Protein AF-D1JFL0-F1 (afdb_monomer_lite)

Radius of gyration: 12.79 Å; chains: 1; bounding box: 33×28×30 Å

Sequence (98 aa):
MEREELLAEKVRAVLTRNRARDVYDLWFLLKKGTKFDFDLVNEKLKYYTRVFEKEVFMERIKRTGEYWESELKPLVIGRLPRFELVYNDVKAVLKDLI

Secondary structure (DSSP, 8-state):
-HHHHHHHHHHHHHHHH--HHHHHHHHHHHHTTPPP-HHHHHHHHHTTT----HHHHHHHHHHHGGGHHHHHTTT--S-PPPHHHHHHHHHHHHHTT-

pLDDT: mean 93.6, std 6.86, range [52.0, 97.94]

Foldseek 3Di:
DVLLLVLLVLLVCLLPPLALVSLVSNLVSVVVVRAHDLVSNQVSCVVVVDHDDPVSSLVSLVVNLVCNCVRPVVPDDDDDDRSVVSSVSVVVSVVVVD

Structure (mmCIF, N/CA/C/O backbone):
data_AF-D1JFL0-F1
#
_entry.id   AF-D1JFL0-F1
#
loop_
_atom_site.group_PDB
_atom_site.id
_atom_site.type_symbol
_atom_site.label_atom_id
_atom_site.label_alt_id
_atom_site.label_comp_id
_atom_site.label_asym_id
_atom_site.label_entity_id
_atom_site.label_seq_id
_atom_site.pdbx_PDB_ins_code
_atom_site.Cartn_x
_atom_site.Cartn_y
_atom_site.Cartn_z
_atom_site.occupancy
_atom_site.B_iso_or_equiv
_atom_site.auth_seq_id
_atom_site.auth_comp_id
_atom_site.auth_asym_id
_atom_site.auth_atom_id
_atom_site.pdbx_PDB_model_num
ATOM 1 N N . MET A 1 1 ? -6.386 -11.294 12.229 1.00 64.56 1 MET A N 1
ATOM 2 C CA . MET A 1 1 ? -5.708 -10.218 12.981 1.00 64.56 1 MET A CA 1
ATOM 3 C C . MET A 1 1 ? -4.232 -10.085 12.615 1.00 64.56 1 MET A C 1
ATOM 5 O O . MET A 1 1 ? -3.851 -9.004 12.199 1.00 64.56 1 MET A O 1
ATOM 9 N N . GLU A 1 2 ? -3.385 -11.120 12.720 1.00 90.88 2 GLU A N 1
ATOM 10 C CA . GLU A 1 2 ? -1.936 -10.949 12.450 1.00 90.88 2 GLU A CA 1
ATOM 11 C C . GLU A 1 2 ? -1.602 -10.444 11.033 1.00 90.88 2 GLU A C 1
ATOM 13 O O . GLU A 1 2 ? -0.674 -9.658 10.847 1.00 90.88 2 GLU A O 1
ATOM 18 N N . ARG A 1 3 ? -2.351 -10.883 10.014 1.00 94.44 3 ARG A N 1
ATOM 19 C CA . ARG A 1 3 ? -2.104 -10.468 8.624 1.00 94.44 3 ARG A CA 1
ATOM 20 C C . ARG A 1 3 ? -2.576 -9.042 8.366 1.00 94.44 3 ARG A C 1
ATOM 22 O O . ARG A 1 3 ? -1.913 -8.326 7.625 1.00 94.44 3 ARG A O 1
ATOM 29 N N . GLU A 1 4 ? -3.692 -8.643 8.965 1.00 96.31 4 GLU A N 1
ATOM 30 C CA . GLU A 1 4 ? -4.245 -7.289 8.897 1.00 96.31 4 GLU A CA 1
ATOM 31 C C . GLU A 1 4 ? -3.320 -6.285 9.597 1.00 96.31 4 GLU A C 1
ATOM 33 O O . GLU A 1 4 ? -3.035 -5.232 9.038 1.00 96.31 4 GLU A O 1
ATOM 38 N N . GLU A 1 5 ? -2.748 -6.656 10.745 1.00 97.44 5 GLU A N 1
ATOM 39 C CA . GLU A 1 5 ? -1.682 -5.905 11.425 1.00 97.44 5 GLU A CA 1
ATOM 40 C C . GLU A 1 5 ? -0.444 -5.731 10.538 1.00 97.44 5 GLU A C 1
ATOM 42 O O . GLU A 1 5 ? 0.060 -4.620 10.355 1.00 97.44 5 GLU A O 1
ATOM 47 N N . LEU A 1 6 ? 0.027 -6.822 9.922 1.00 97.50 6 LEU A N 1
ATOM 48 C CA . LEU A 1 6 ? 1.147 -6.768 8.985 1.00 97.50 6 LEU A CA 1
ATOM 49 C C . LEU A 1 6 ? 0.832 -5.867 7.782 1.00 97.50 6 LEU A C 1
ATOM 51 O O . LEU A 1 6 ? 1.689 -5.100 7.342 1.00 97.50 6 LEU A O 1
ATOM 55 N N . LEU A 1 7 ? -0.389 -5.941 7.253 1.00 97.50 7 LEU A N 1
ATOM 56 C CA . LEU A 1 7 ? -0.847 -5.092 6.160 1.00 97.50 7 LEU A CA 1
ATOM 57 C C . LEU A 1 7 ? -0.874 -3.619 6.578 1.00 97.50 7 LEU A C 1
ATOM 59 O O . LEU A 1 7 ? -0.350 -2.779 5.845 1.00 97.50 7 LEU A O 1
ATOM 63 N N . ALA A 1 8 ?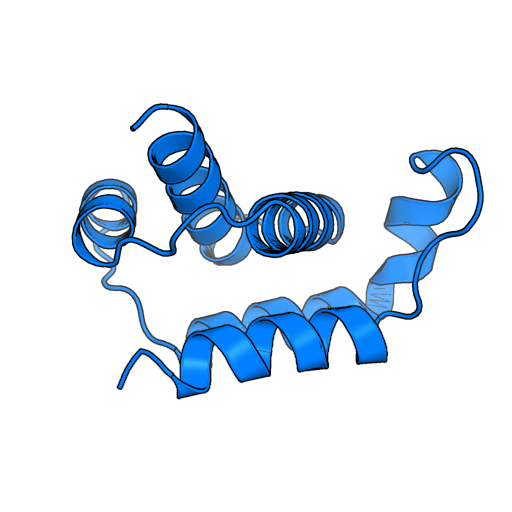 -1.414 -3.306 7.757 1.00 97.19 8 ALA A N 1
ATOM 64 C CA . ALA A 1 8 ? -1.445 -1.952 8.298 1.00 97.19 8 ALA A CA 1
ATOM 65 C C . ALA A 1 8 ? -0.029 -1.373 8.451 1.00 97.19 8 ALA A C 1
ATOM 67 O O . ALA A 1 8 ? 0.229 -0.225 8.079 1.00 97.19 8 ALA A O 1
ATOM 68 N N . GLU A 1 9 ? 0.932 -2.191 8.885 1.00 97.00 9 GLU A N 1
ATOM 69 C CA . GLU A 1 9 ? 2.339 -1.791 8.925 1.00 97.00 9 GLU A CA 1
ATOM 70 C C . GLU A 1 9 ? 2.936 -1.528 7.541 1.00 97.00 9 GLU A C 1
ATOM 72 O O . GLU A 1 9 ? 3.737 -0.601 7.384 1.00 97.00 9 GLU A O 1
ATOM 77 N N . LYS A 1 10 ? 2.539 -2.289 6.514 1.00 97.44 10 LYS A N 1
ATOM 78 C CA . LYS A 1 10 ? 2.954 -2.010 5.131 1.00 97.44 10 LYS A CA 1
ATOM 79 C C . LYS A 1 10 ? 2.366 -0.705 4.613 1.00 97.44 10 LYS A C 1
ATOM 81 O O . LYS A 1 10 ? 3.095 0.067 3.995 1.00 97.44 10 LYS A O 1
ATOM 86 N N . VAL A 1 11 ? 1.109 -0.397 4.928 1.00 96.94 11 VAL A N 1
ATOM 87 C CA . VAL A 1 11 ? 0.495 0.899 4.592 1.00 96.94 11 VAL A CA 1
ATOM 88 C C . VAL A 1 11 ? 1.284 2.050 5.224 1.00 96.94 11 VAL A C 1
ATOM 90 O O . VAL A 1 11 ? 1.703 2.979 4.527 1.00 96.94 11 VAL A O 1
ATOM 93 N N . ARG A 1 12 ? 1.580 1.955 6.525 1.00 96.56 12 ARG A N 1
ATOM 94 C CA . ARG A 1 12 ? 2.420 2.930 7.234 1.00 96.56 12 ARG A CA 1
ATOM 95 C C . ARG A 1 12 ? 3.816 3.044 6.607 1.00 96.56 12 ARG A C 1
ATOM 97 O O . ARG A 1 12 ? 4.321 4.155 6.423 1.00 96.56 12 ARG A O 1
ATOM 104 N N . ALA A 1 13 ? 4.452 1.924 6.262 1.00 96.69 13 ALA A N 1
ATOM 105 C CA . ALA A 1 13 ? 5.774 1.909 5.638 1.00 96.69 13 ALA A CA 1
ATOM 106 C C . ALA A 1 13 ? 5.775 2.603 4.267 1.00 96.69 13 ALA A C 1
ATOM 108 O O . ALA A 1 13 ? 6.646 3.435 4.015 1.00 96.69 13 ALA A O 1
ATOM 109 N N . VAL A 1 14 ? 4.768 2.364 3.422 1.00 96.94 14 VAL A N 1
ATOM 110 C CA . VAL A 1 14 ? 4.608 3.065 2.135 1.00 96.94 14 VAL A CA 1
ATOM 111 C C . VAL A 1 14 ? 4.500 4.581 2.345 1.00 96.94 14 VAL A C 1
ATOM 113 O O . VAL A 1 14 ? 5.179 5.348 1.661 1.00 96.94 14 VAL A O 1
ATOM 116 N N . LEU A 1 15 ? 3.723 5.022 3.339 1.00 95.50 15 LEU A N 1
ATOM 117 C CA . LEU A 1 15 ? 3.532 6.446 3.654 1.00 95.50 15 LEU A CA 1
ATOM 118 C C . LEU A 1 15 ? 4.777 7.140 4.234 1.00 95.50 15 LEU A C 1
ATOM 120 O O . LEU A 1 15 ? 4.870 8.371 4.185 1.00 95.50 15 LEU A O 1
ATOM 124 N N . THR A 1 16 ? 5.727 6.381 4.788 1.00 92.62 16 THR A N 1
ATOM 125 C CA . THR A 1 16 ? 6.867 6.933 5.543 1.00 92.62 16 THR A CA 1
ATOM 126 C C . THR A 1 16 ? 8.236 6.673 4.910 1.00 92.62 16 THR A C 1
ATOM 128 O O . THR A 1 16 ? 9.137 7.485 5.097 1.00 92.62 16 THR A O 1
ATOM 131 N N . ARG A 1 17 ? 8.415 5.586 4.146 1.00 90.56 17 ARG A N 1
ATOM 132 C CA . ARG A 1 17 ? 9.726 5.121 3.642 1.00 90.56 17 ARG A CA 1
ATOM 133 C C . ARG A 1 17 ? 9.852 5.105 2.121 1.00 90.56 17 ARG A C 1
ATOM 135 O O . ARG A 1 17 ? 10.976 5.073 1.631 1.00 90.56 17 ARG A O 1
ATOM 142 N N . ASN A 1 18 ? 8.734 5.148 1.389 1.00 85.50 18 ASN A N 1
ATOM 143 C CA . ASN A 1 18 ? 8.701 5.259 -0.073 1.00 85.50 18 ASN A CA 1
ATOM 144 C C . ASN A 1 18 ? 9.554 4.190 -0.803 1.00 85.50 18 ASN A C 1
ATOM 146 O O . ASN A 1 18 ? 10.342 4.529 -1.679 1.00 85.50 18 ASN A O 1
ATOM 150 N N . ARG A 1 19 ? 9.431 2.902 -0.449 1.00 93.94 19 ARG A N 1
ATOM 151 C CA . ARG A 1 19 ? 10.146 1.784 -1.105 1.00 93.94 19 ARG A CA 1
ATOM 152 C C . ARG A 1 19 ? 9.198 0.914 -1.931 1.00 93.94 19 ARG A C 1
ATOM 154 O O . ARG A 1 19 ? 8.090 0.623 -1.482 1.00 93.94 19 ARG A O 1
ATOM 161 N N . ALA A 1 20 ? 9.650 0.426 -3.087 1.00 95.81 20 ALA A N 1
ATOM 162 C CA . ALA A 1 20 ? 8.850 -0.433 -3.964 1.00 95.81 20 ALA A CA 1
ATOM 163 C C . ALA A 1 20 ? 8.518 -1.784 -3.306 1.00 95.81 20 ALA A C 1
ATOM 165 O O . ALA A 1 20 ? 7.427 -2.319 -3.493 1.00 95.81 20 ALA A O 1
ATOM 166 N N . ARG A 1 21 ? 9.421 -2.309 -2.463 1.00 95.38 21 ARG A N 1
ATOM 167 C CA . ARG A 1 21 ? 9.193 -3.549 -1.694 1.00 95.38 21 ARG A CA 1
ATOM 168 C C . ARG A 1 21 ? 7.987 -3.465 -0.766 1.00 95.38 21 ARG A C 1
ATOM 170 O O . ARG A 1 21 ? 7.229 -4.422 -0.690 1.00 95.38 21 ARG A O 1
ATOM 177 N N . ASP A 1 22 ? 7.783 -2.332 -0.098 1.00 96.50 22 ASP A N 1
ATOM 178 C CA . ASP A 1 22 ? 6.649 -2.182 0.818 1.00 96.50 22 ASP A CA 1
ATOM 179 C C . ASP A 1 22 ? 5.313 -2.211 0.057 1.00 96.50 22 ASP A C 1
ATOM 181 O O . ASP A 1 22 ? 4.354 -2.828 0.517 1.00 96.50 22 ASP A O 1
ATOM 185 N N . VAL A 1 23 ? 5.275 -1.620 -1.144 1.00 97.75 23 VAL A N 1
ATOM 186 C CA . VAL A 1 23 ? 4.119 -1.680 -2.053 1.00 97.75 23 VAL A CA 1
ATOM 187 C C . VAL A 1 23 ? 3.895 -3.099 -2.583 1.00 97.75 23 VAL A C 1
ATOM 189 O O . VAL A 1 23 ? 2.754 -3.557 -2.639 1.00 97.75 23 VAL A O 1
ATOM 192 N N . TYR A 1 24 ? 4.963 -3.813 -2.946 1.00 97.31 24 TYR A N 1
ATOM 193 C CA . TYR A 1 24 ? 4.874 -5.205 -3.386 1.00 97.31 24 TYR A CA 1
ATOM 194 C C . TYR A 1 24 ? 4.308 -6.117 -2.292 1.00 97.31 24 TYR A C 1
ATOM 196 O O . TYR A 1 24 ? 3.357 -6.857 -2.544 1.00 97.31 24 TYR A O 1
ATOM 204 N N . ASP A 1 25 ? 4.845 -6.028 -1.073 1.00 96.69 25 ASP A N 1
ATOM 205 C CA . ASP A 1 25 ? 4.392 -6.830 0.067 1.00 96.69 25 ASP A CA 1
ATOM 206 C C . ASP A 1 25 ? 2.930 -6.522 0.420 1.00 96.69 25 ASP A C 1
ATOM 208 O O . ASP A 1 25 ? 2.138 -7.436 0.651 1.00 96.69 25 ASP A O 1
ATOM 212 N N . LEU A 1 26 ? 2.551 -5.239 0.412 1.00 97.50 26 LEU A N 1
ATOM 213 C CA . LEU A 1 26 ? 1.168 -4.799 0.591 1.00 97.50 26 LEU A CA 1
ATOM 214 C C . LEU A 1 26 ? 0.234 -5.441 -0.442 1.00 97.50 26 LEU A C 1
ATOM 216 O O . LEU A 1 26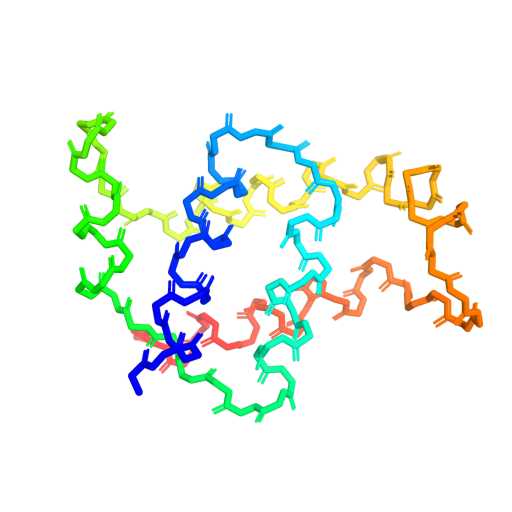 ? -0.766 -6.057 -0.074 1.00 97.50 26 LEU A O 1
ATOM 220 N N . TRP A 1 27 ? 0.547 -5.296 -1.732 1.00 97.38 27 TRP A N 1
ATOM 221 C CA . TRP A 1 27 ? -0.262 -5.866 -2.809 1.00 97.38 27 TRP A CA 1
ATOM 222 C C . TRP A 1 27 ? -0.357 -7.383 -2.684 1.00 97.38 27 TRP A C 1
ATOM 224 O O . TRP A 1 27 ? -1.439 -7.946 -2.831 1.00 97.38 27 TRP A O 1
ATOM 234 N N . PHE A 1 28 ? 0.742 -8.054 -2.341 1.00 96.00 28 PHE A N 1
ATOM 235 C CA . PHE A 1 28 ? 0.740 -9.496 -2.142 1.00 96.00 28 PHE A CA 1
ATOM 236 C C . PHE A 1 28 ? -0.210 -9.920 -1.012 1.00 96.00 28 PHE A C 1
ATOM 238 O O . PHE A 1 28 ? -0.981 -10.866 -1.188 1.00 96.00 28 PHE A O 1
ATOM 245 N N . LEU A 1 29 ? -0.216 -9.206 0.119 1.00 97.00 29 LEU A N 1
ATOM 246 C CA . LEU A 1 29 ? -1.151 -9.458 1.221 1.00 97.00 29 LEU A CA 1
ATOM 247 C C . LEU A 1 29 ? -2.607 -9.244 0.789 1.00 97.00 29 LEU A C 1
ATOM 249 O O . LEU A 1 29 ? -3.453 -10.096 1.065 1.00 97.00 29 LEU A O 1
ATOM 253 N N . LEU A 1 30 ? -2.887 -8.167 0.052 1.00 95.94 30 LEU A N 1
ATOM 254 C CA . LEU A 1 30 ? -4.217 -7.898 -0.503 1.00 95.94 30 LEU A CA 1
ATOM 255 C C . LEU A 1 30 ? -4.678 -9.018 -1.447 1.00 95.94 30 LEU A C 1
ATOM 257 O O . LEU A 1 30 ? -5.795 -9.516 -1.322 1.00 95.94 30 LEU A O 1
ATOM 261 N N . LYS A 1 31 ? -3.805 -9.502 -2.340 1.00 95.06 31 LYS A N 1
ATOM 262 C CA . LYS A 1 31 ? -4.111 -10.631 -3.241 1.00 95.06 31 LYS A CA 1
ATOM 263 C C . LYS A 1 31 ? -4.363 -11.943 -2.506 1.00 95.06 31 LYS A C 1
ATOM 265 O O . LYS A 1 31 ? -5.037 -12.816 -3.047 1.00 95.06 31 LYS A O 1
ATOM 270 N N . LYS A 1 32 ? -3.835 -12.099 -1.291 1.00 94.94 32 LYS A N 1
ATOM 271 C CA . LYS A 1 32 ? -4.110 -13.248 -0.414 1.00 94.94 32 LYS A CA 1
ATOM 272 C C . LYS A 1 32 ? -5.411 -13.104 0.380 1.00 94.94 32 LYS A C 1
ATOM 274 O O . LYS A 1 32 ? -5.721 -13.991 1.170 1.00 94.94 32 LYS A O 1
ATOM 279 N N . GLY A 1 33 ? -6.175 -12.036 0.150 1.00 94.31 33 GLY A N 1
ATOM 280 C CA . GLY A 1 33 ? -7.458 -11.788 0.801 1.00 94.31 33 GLY A CA 1
ATOM 281 C C . GLY A 1 33 ? -7.334 -11.165 2.189 1.00 94.31 33 GLY A C 1
ATOM 282 O O . GLY A 1 33 ? -8.321 -11.136 2.922 1.00 94.31 33 GLY A O 1
ATOM 283 N N . THR A 1 34 ? -6.149 -10.677 2.571 1.00 95.81 34 THR A N 1
ATOM 284 C CA . THR A 1 34 ? -6.004 -9.896 3.802 1.00 95.81 34 THR A CA 1
ATOM 285 C C . THR A 1 34 ? -6.807 -8.611 3.662 1.00 95.81 34 THR A C 1
ATOM 287 O O . THR A 1 34 ? -6.634 -7.869 2.693 1.00 95.81 34 THR A O 1
ATOM 290 N N . LYS A 1 35 ? -7.695 -8.355 4.622 1.00 93.00 35 LYS A N 1
ATOM 291 C CA . LYS A 1 35 ? -8.565 -7.183 4.593 1.00 93.00 35 LYS A CA 1
ATOM 292 C C . LYS A 1 35 ? -7.784 -5.930 4.969 1.00 93.00 35 LYS A C 1
ATOM 294 O O . LYS A 1 35 ? -6.924 -5.961 5.847 1.00 93.00 35 LYS A O 1
ATOM 299 N N . PHE A 1 36 ? -8.099 -4.835 4.290 1.00 93.62 36 PHE A N 1
ATOM 300 C CA . PHE A 1 36 ? -7.649 -3.517 4.700 1.00 93.62 36 PHE A CA 1
ATOM 301 C C . PHE A 1 36 ? -8.490 -3.072 5.898 1.00 93.62 36 PHE A C 1
ATOM 303 O O . PHE A 1 36 ? -9.716 -3.078 5.818 1.00 93.62 36 PHE A O 1
ATOM 310 N N . ASP A 1 37 ? -7.830 -2.694 6.986 1.00 93.50 37 ASP A N 1
ATOM 311 C CA . ASP A 1 37 ? -8.468 -2.233 8.216 1.00 93.50 37 ASP A CA 1
ATOM 312 C C . ASP A 1 37 ? -8.034 -0.787 8.483 1.00 93.50 37 ASP A C 1
ATOM 314 O O . ASP A 1 37 ? -6.855 -0.505 8.718 1.00 93.50 37 ASP A O 1
ATOM 318 N N . PHE A 1 38 ? -8.984 0.140 8.370 1.00 92.25 38 PHE A N 1
ATOM 319 C CA . PHE A 1 38 ? -8.726 1.573 8.491 1.00 92.25 38 PHE A CA 1
ATOM 320 C C . PHE A 1 38 ? -8.340 1.973 9.919 1.00 92.25 38 PHE A C 1
ATOM 322 O O . PHE A 1 38 ? -7.489 2.849 10.098 1.00 92.25 38 PHE A O 1
ATOM 329 N N . ASP A 1 39 ? -8.908 1.309 10.925 1.00 94.25 39 ASP A N 1
ATOM 330 C CA . ASP A 1 39 ? -8.631 1.605 12.326 1.00 94.25 39 ASP A CA 1
ATOM 331 C C . ASP A 1 39 ? -7.206 1.176 12.668 1.00 94.25 39 ASP A C 1
ATOM 333 O O . ASP A 1 39 ? -6.424 1.990 13.162 1.00 94.25 39 ASP A O 1
ATOM 337 N N . LEU A 1 40 ? -6.805 -0.041 12.278 1.00 96.00 40 LEU A N 1
ATOM 338 C CA . LEU A 1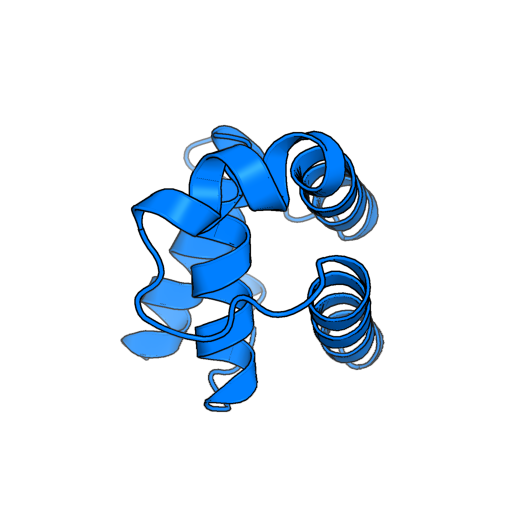 40 ? -5.428 -0.511 12.468 1.00 96.00 40 LEU A CA 1
ATOM 339 C C . LEU A 1 40 ? -4.410 0.396 11.775 1.00 96.00 40 LEU A C 1
ATOM 341 O O . LEU A 1 40 ? -3.395 0.762 12.370 1.00 96.00 40 LEU A O 1
ATOM 345 N N . VAL A 1 41 ? -4.674 0.794 10.527 1.00 96.12 41 VAL A N 1
ATOM 346 C CA . VAL A 1 41 ? -3.796 1.714 9.790 1.00 96.12 41 VAL A CA 1
ATOM 347 C C . VAL A 1 41 ? -3.646 3.044 10.527 1.00 96.12 41 VAL A C 1
ATOM 349 O O . VAL A 1 41 ? -2.526 3.543 10.662 1.00 96.12 41 VAL A O 1
ATOM 352 N N . ASN A 1 42 ? -4.740 3.621 11.026 1.00 95.94 42 ASN A N 1
ATOM 353 C CA . ASN A 1 42 ? -4.673 4.878 11.763 1.00 95.94 42 ASN A CA 1
ATOM 354 C C . ASN A 1 42 ? -3.962 4.730 13.106 1.00 95.94 42 ASN A C 1
ATOM 356 O O . ASN A 1 42 ? -3.153 5.596 13.433 1.00 95.94 42 ASN A O 1
ATOM 360 N N . GLU A 1 43 ? -4.159 3.631 13.841 1.00 96.38 43 GLU A N 1
ATOM 361 C CA . GLU A 1 43 ? -3.369 3.344 15.046 1.00 96.38 43 GLU A CA 1
ATOM 362 C C . GLU A 1 43 ? -1.862 3.348 14.740 1.00 96.38 43 GLU A C 1
ATOM 364 O O . GLU A 1 43 ? -1.079 3.961 15.468 1.00 96.38 43 GLU A O 1
ATOM 369 N N . LYS A 1 44 ? -1.437 2.763 13.610 1.00 95.94 44 LYS A N 1
ATOM 370 C CA . LYS A 1 44 ? -0.026 2.800 13.183 1.00 95.94 44 LYS A CA 1
ATOM 371 C C . LYS A 1 44 ? 0.464 4.207 12.840 1.00 95.94 44 LYS A C 1
ATOM 373 O O . LYS A 1 44 ? 1.633 4.531 13.065 1.00 95.94 44 LYS A O 1
ATOM 378 N N . LEU A 1 45 ? -0.398 5.044 12.268 1.00 96.00 45 LEU A N 1
ATOM 379 C CA . LEU A 1 45 ? -0.056 6.405 11.849 1.00 96.00 45 LEU A CA 1
ATOM 380 C C . LEU A 1 45 ? -0.074 7.423 12.996 1.00 96.00 45 LEU A C 1
ATOM 382 O O . LEU A 1 45 ? 0.604 8.448 12.881 1.00 96.00 45 LEU A O 1
ATOM 386 N N . LYS A 1 46 ? -0.739 7.131 14.124 1.00 95.31 46 LYS A N 1
ATOM 387 C CA . LYS A 1 46 ? -0.725 7.991 15.324 1.00 95.31 46 LYS A CA 1
ATOM 388 C C . LYS A 1 46 ? 0.688 8.293 15.818 1.00 95.31 46 LYS A C 1
ATOM 390 O O . LYS A 1 46 ? 0.970 9.437 16.161 1.00 95.31 46 LYS A O 1
ATOM 395 N N . TYR A 1 47 ? 1.603 7.322 15.759 1.00 92.38 47 TYR A N 1
ATOM 396 C CA . TYR A 1 47 ? 3.019 7.512 16.120 1.00 92.38 47 TYR A CA 1
ATOM 397 C C . TYR A 1 47 ? 3.758 8.534 15.241 1.00 92.38 47 TYR A C 1
ATOM 399 O O . TYR A 1 47 ? 4.855 8.969 15.579 1.00 92.38 47 TYR A O 1
ATOM 407 N N . TYR A 1 48 ? 3.163 8.910 14.109 1.00 91.44 48 TYR A N 1
ATOM 408 C CA . TYR A 1 48 ? 3.684 9.878 13.149 1.00 91.44 48 TYR A CA 1
ATOM 409 C C . TYR A 1 48 ? 2.816 11.142 13.071 1.00 91.44 48 TYR A C 1
ATOM 411 O O . TYR A 1 48 ? 3.047 11.964 12.185 1.00 91.44 48 TYR A O 1
ATOM 419 N N . THR A 1 49 ? 1.821 11.287 13.957 1.00 93.38 49 THR A N 1
ATOM 420 C CA . THR A 1 49 ? 0.844 12.390 13.967 1.00 93.38 49 THR A CA 1
ATOM 421 C C . THR A 1 49 ? 0.150 12.554 12.609 1.00 93.38 49 THR A C 1
ATOM 423 O O . THR A 1 49 ? 0.020 13.655 12.079 1.00 93.38 49 THR A O 1
ATOM 426 N N . ARG A 1 50 ? -0.245 11.430 11.998 1.00 92.38 50 ARG A N 1
ATOM 427 C CA . ARG A 1 50 ? -0.902 11.380 10.684 1.00 92.38 50 ARG A CA 1
ATOM 428 C C . ARG A 1 50 ? -2.184 10.560 10.740 1.00 92.38 50 ARG A C 1
ATOM 430 O O . ARG A 1 50 ? -2.328 9.684 11.587 1.00 92.38 50 ARG A O 1
ATOM 437 N N . VAL A 1 51 ? -3.067 10.826 9.785 1.00 94.12 51 VAL A N 1
ATOM 438 C CA . VAL A 1 51 ? -4.265 10.032 9.491 1.00 94.12 51 VAL A CA 1
ATOM 439 C C . VAL A 1 51 ? -4.123 9.489 8.073 1.00 94.12 51 VAL A C 1
ATOM 441 O O . VAL A 1 51 ? -3.408 10.064 7.249 1.00 94.12 51 VAL A O 1
ATOM 444 N N . PHE A 1 52 ? -4.733 8.342 7.795 1.00 95.19 52 PHE A N 1
ATOM 445 C CA . PHE A 1 52 ? -4.729 7.789 6.453 1.00 95.19 52 PHE A CA 1
ATOM 446 C C . PHE A 1 52 ? -5.527 8.673 5.493 1.00 95.19 52 PHE A C 1
ATOM 448 O O . PHE A 1 52 ? -6.719 8.904 5.678 1.00 95.19 52 PHE A O 1
ATOM 455 N N . GLU A 1 53 ? -4.866 9.092 4.418 1.00 94.50 53 GLU A N 1
ATOM 456 C CA . GLU A 1 53 ? -5.467 9.815 3.303 1.00 94.50 53 GLU A CA 1
ATOM 457 C C . GLU A 1 53 ? -5.229 9.012 2.024 1.00 94.50 53 GLU A C 1
ATOM 459 O O . GLU A 1 53 ? -4.084 8.751 1.632 1.00 94.50 53 GLU A O 1
ATOM 464 N N . LYS A 1 54 ? -6.317 8.603 1.368 1.00 94.00 54 LYS A N 1
ATOM 465 C CA . LYS A 1 54 ? -6.276 7.725 0.193 1.00 94.00 54 LYS A CA 1
ATOM 466 C C . LYS A 1 54 ? -5.468 8.342 -0.945 1.00 94.00 54 LYS A C 1
ATOM 468 O O . LYS A 1 54 ? -4.682 7.650 -1.588 1.00 94.00 54 LYS A O 1
ATOM 473 N N . GLU A 1 55 ? -5.635 9.633 -1.186 1.00 94.19 55 GLU A N 1
ATOM 474 C CA . GLU A 1 55 ? -4.984 10.374 -2.265 1.00 94.19 55 GLU A CA 1
ATOM 475 C C . GLU A 1 55 ? -3.471 10.423 -2.040 1.00 94.19 55 GLU A C 1
ATOM 477 O O . GLU A 1 55 ? -2.695 10.092 -2.940 1.00 94.19 55 GLU A O 1
ATOM 482 N N . VAL A 1 56 ? -3.049 10.743 -0.812 1.00 95.25 56 VAL A N 1
ATOM 483 C CA . VAL A 1 56 ? -1.636 10.760 -0.410 1.00 95.25 56 VAL A CA 1
ATOM 484 C C . VAL A 1 56 ? -1.027 9.368 -0.539 1.00 95.25 56 VAL A C 1
ATOM 486 O O . VAL A 1 56 ? 0.085 9.214 -1.049 1.00 95.25 56 VAL A O 1
ATOM 489 N N . PHE A 1 57 ? -1.756 8.340 -0.110 1.00 96.31 57 PHE A N 1
ATOM 490 C CA . PHE A 1 57 ? -1.310 6.960 -0.210 1.00 96.31 57 PHE A CA 1
ATOM 491 C C . PHE A 1 57 ? -1.127 6.511 -1.662 1.00 96.31 57 PHE 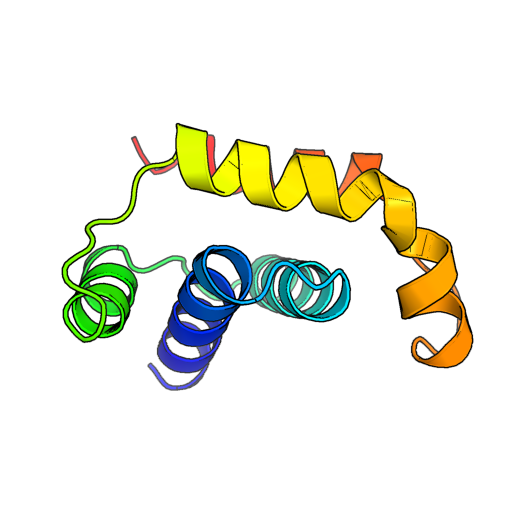A C 1
ATOM 493 O O . PHE A 1 57 ? -0.071 5.987 -2.022 1.00 96.31 57 PHE A O 1
ATOM 500 N N . MET A 1 58 ? -2.112 6.772 -2.521 1.00 96.44 58 MET A N 1
ATOM 501 C CA . MET A 1 58 ? -2.042 6.413 -3.936 1.00 96.44 58 MET A CA 1
ATOM 502 C C . MET A 1 58 ? -0.949 7.181 -4.678 1.00 96.44 58 MET A C 1
ATOM 504 O O . MET A 1 58 ? -0.304 6.613 -5.560 1.00 96.44 58 MET A O 1
ATOM 508 N N . GLU A 1 59 ? -0.699 8.438 -4.315 1.00 96.50 59 GLU A N 1
ATOM 509 C CA . GLU A 1 59 ? 0.410 9.223 -4.856 1.00 96.50 59 GLU A CA 1
ATOM 510 C C . GLU A 1 59 ? 1.770 8.647 -4.432 1.00 96.50 59 GLU A C 1
ATOM 512 O O . GLU A 1 59 ? 2.677 8.521 -5.256 1.00 96.50 59 GLU A O 1
ATOM 517 N N . ARG A 1 60 ? 1.912 8.204 -3.174 1.00 96.19 60 ARG A N 1
ATOM 518 C CA . ARG A 1 60 ? 3.123 7.504 -2.711 1.00 96.19 60 ARG A CA 1
ATOM 519 C C . ARG A 1 60 ? 3.367 6.223 -3.493 1.00 96.19 60 ARG A C 1
ATOM 521 O O . ARG A 1 60 ? 4.476 6.022 -3.976 1.00 96.19 60 ARG A O 1
ATOM 528 N N . ILE A 1 61 ? 2.337 5.399 -3.686 1.00 97.56 61 ILE A N 1
ATOM 529 C CA . ILE A 1 61 ? 2.444 4.189 -4.510 1.00 97.56 61 ILE A CA 1
ATOM 530 C C . ILE A 1 61 ? 2.852 4.558 -5.937 1.00 97.56 61 ILE A C 1
ATOM 532 O O . ILE A 1 61 ? 3.778 3.952 -6.469 1.00 97.56 61 ILE A O 1
ATOM 536 N N . LYS A 1 62 ? 2.214 5.568 -6.544 1.00 97.44 62 LYS A N 1
ATOM 537 C CA . LYS A 1 62 ? 2.515 6.018 -7.911 1.00 97.44 62 LYS A CA 1
ATOM 538 C C . LYS A 1 62 ? 4.000 6.341 -8.097 1.00 97.44 62 LYS A C 1
ATOM 540 O O . LYS A 1 62 ? 4.599 5.871 -9.059 1.00 97.44 62 LYS A O 1
ATOM 545 N N . ARG A 1 63 ? 4.598 7.071 -7.150 1.00 96.19 63 ARG A N 1
ATOM 546 C CA . ARG A 1 63 ? 6.029 7.427 -7.165 1.00 96.19 63 ARG A CA 1
ATOM 547 C C . ARG A 1 63 ? 6.947 6.211 -7.121 1.00 96.19 63 ARG A C 1
ATOM 549 O O . ARG A 1 63 ? 8.006 6.238 -7.736 1.00 96.19 63 ARG A O 1
ATOM 556 N N . THR A 1 64 ? 6.532 5.121 -6.469 1.00 95.88 64 THR A N 1
ATOM 557 C CA . THR A 1 64 ? 7.332 3.883 -6.459 1.00 95.88 64 THR A CA 1
ATOM 558 C C . THR A 1 64 ? 7.489 3.238 -7.834 1.00 95.88 64 THR A C 1
ATOM 560 O O . THR A 1 64 ? 8.422 2.463 -8.028 1.00 95.88 64 THR A O 1
ATOM 563 N N . GLY A 1 65 ? 6.635 3.591 -8.803 1.00 95.81 65 GLY A N 1
ATOM 564 C CA . GLY A 1 65 ? 6.738 3.120 -10.181 1.00 95.81 65 GLY A CA 1
ATOM 565 C C . GLY A 1 65 ? 8.079 3.451 -10.841 1.00 95.81 65 GLY A C 1
ATOM 566 O O . GLY A 1 65 ? 8.590 2.637 -11.605 1.00 95.81 65 GLY A O 1
ATOM 567 N N . GLU A 1 66 ? 8.690 4.589 -10.494 1.00 95.38 66 GLU A N 1
ATOM 568 C CA . GLU A 1 66 ? 9.962 5.057 -11.070 1.00 95.38 66 GLU A CA 1
ATOM 569 C C . GLU A 1 66 ? 11.138 4.108 -10.794 1.00 95.38 66 GLU A C 1
ATOM 571 O O . GLU A 1 66 ? 12.059 3.993 -11.599 1.00 95.38 66 GLU A O 1
ATOM 576 N N . TYR A 1 67 ? 11.102 3.406 -9.663 1.00 95.12 67 TYR A N 1
ATOM 577 C CA . TYR A 1 67 ? 12.158 2.496 -9.212 1.00 95.12 67 TYR A CA 1
ATOM 578 C C . TYR A 1 67 ? 11.629 1.089 -8.915 1.00 95.12 67 TYR A C 1
ATOM 580 O O . TYR A 1 67 ? 12.304 0.282 -8.277 1.00 95.12 67 TYR A O 1
ATOM 588 N N . TRP A 1 68 ? 10.433 0.768 -9.414 1.00 97.38 68 TRP A N 1
ATOM 589 C CA . TRP A 1 68 ? 9.779 -0.521 -9.208 1.00 97.38 68 TRP A CA 1
ATOM 590 C C . TRP A 1 68 ? 10.656 -1.681 -9.672 1.00 97.38 68 TRP A C 1
ATOM 592 O O . TRP A 1 68 ? 10.953 -2.603 -8.914 1.00 97.38 68 TRP A O 1
ATOM 602 N N . GLU A 1 69 ? 11.107 -1.624 -10.925 1.00 95.69 69 GLU A N 1
ATOM 603 C CA . GLU A 1 69 ? 11.917 -2.694 -11.494 1.00 95.69 69 GLU A CA 1
ATOM 604 C C . GLU A 1 69 ? 13.322 -2.740 -10.898 1.00 95.69 69 GLU A C 1
ATOM 606 O O . GLU A 1 69 ? 13.812 -3.826 -10.595 1.00 95.69 69 GLU A O 1
ATOM 611 N N . SER A 1 70 ? 13.971 -1.586 -10.729 1.00 94.88 70 SER A N 1
ATOM 612 C CA . SER A 1 70 ? 15.350 -1.520 -10.239 1.00 94.88 70 SER A CA 1
ATOM 613 C C . SER A 1 70 ? 15.472 -1.978 -8.785 1.00 94.88 70 SER A C 1
ATOM 615 O O . SER A 1 70 ? 16.432 -2.674 -8.460 1.00 94.88 70 SER A O 1
ATOM 617 N N . GLU A 1 71 ? 14.495 -1.669 -7.924 1.00 95.31 71 GLU A N 1
ATOM 618 C CA . GLU A 1 71 ? 14.492 -2.154 -6.540 1.00 95.31 71 GLU A CA 1
ATOM 619 C C . GLU A 1 71 ? 14.068 -3.624 -6.427 1.00 95.31 71 GLU A C 1
ATOM 621 O O . GLU A 1 71 ? 14.612 -4.331 -5.580 1.00 95.31 71 GLU A O 1
ATOM 626 N N . LEU A 1 72 ? 13.110 -4.104 -7.233 1.00 96.44 72 LEU A N 1
ATOM 627 C CA . LEU A 1 72 ? 12.510 -5.430 -7.026 1.00 96.44 72 LEU A CA 1
ATOM 628 C C . LEU A 1 72 ? 13.130 -6.562 -7.843 1.00 96.44 72 LEU A C 1
ATOM 630 O O . LEU A 1 72 ? 13.128 -7.694 -7.360 1.00 96.44 72 LEU A O 1
ATOM 634 N N . LYS A 1 73 ? 13.685 -6.304 -9.036 1.00 94.12 73 LYS A N 1
ATOM 635 C CA . LYS A 1 73 ? 14.340 -7.348 -9.852 1.00 94.12 73 LYS A CA 1
ATOM 636 C C . LYS A 1 73 ? 15.412 -8.142 -9.085 1.00 94.12 73 LYS A C 1
ATOM 638 O O . LYS A 1 73 ? 15.436 -9.358 -9.247 1.00 94.12 73 LYS A O 1
ATOM 643 N N . PRO A 1 74 ? 16.260 -7.529 -8.232 1.00 93.25 74 PRO A N 1
ATOM 644 C CA . PRO A 1 74 ? 17.257 -8.275 -7.457 1.00 93.25 74 PRO A CA 1
ATOM 645 C C . PRO A 1 74 ? 16.677 -9.102 -6.299 1.00 93.25 74 PRO A C 1
ATOM 647 O O . PRO A 1 74 ? 17.391 -9.901 -5.703 1.00 93.25 74 PRO A O 1
ATOM 650 N N . LEU A 1 75 ? 15.417 -8.868 -5.922 1.00 91.94 75 LEU A N 1
ATOM 651 C CA . LEU A 1 75 ? 14.808 -9.400 -4.699 1.00 91.94 75 LEU A CA 1
ATOM 652 C C . LEU A 1 75 ? 13.738 -10.452 -4.979 1.00 91.94 75 LEU A C 1
ATOM 654 O O . LEU A 1 75 ? 13.547 -11.375 -4.190 1.00 91.94 75 LEU A O 1
ATOM 658 N N . VAL A 1 76 ? 12.999 -10.277 -6.072 1.00 89.44 76 VAL A N 1
ATOM 659 C CA . VAL A 1 76 ? 11.892 -11.145 -6.455 1.00 89.44 76 VAL A CA 1
ATOM 660 C C . VAL A 1 76 ? 12.432 -12.267 -7.328 1.00 89.44 76 VAL A C 1
ATOM 662 O O . VAL A 1 76 ? 12.900 -12.043 -8.441 1.00 89.44 76 VAL A O 1
ATOM 665 N N . ILE A 1 77 ? 12.330 -13.495 -6.827 1.00 85.44 77 ILE A N 1
ATOM 666 C CA . ILE A 1 77 ? 12.678 -14.691 -7.591 1.00 85.44 77 ILE A CA 1
ATOM 667 C C . ILE A 1 77 ? 11.500 -15.029 -8.509 1.00 85.44 77 ILE A C 1
ATOM 669 O O . ILE A 1 77 ? 10.399 -15.325 -8.044 1.00 85.44 77 ILE A O 1
ATOM 673 N N . GLY A 1 78 ? 11.730 -14.989 -9.821 1.00 86.50 78 GLY A N 1
ATOM 674 C CA . GLY A 1 78 ? 10.722 -15.295 -10.836 1.00 86.50 78 GLY A CA 1
ATOM 675 C C . GLY A 1 78 ? 10.130 -14.048 -11.495 1.00 86.50 78 GLY A C 1
ATOM 676 O O . GLY A 1 78 ? 10.817 -13.054 -11.721 1.00 86.50 78 GLY A O 1
ATOM 677 N N . ARG A 1 79 ? 8.853 -14.118 -11.886 1.00 90.19 79 ARG A N 1
ATOM 678 C CA . ARG A 1 79 ? 8.218 -13.059 -12.681 1.00 90.19 79 ARG A CA 1
ATOM 679 C C . ARG A 1 79 ? 7.748 -11.908 -11.793 1.00 90.19 79 ARG A C 1
ATOM 681 O O . ARG A 1 79 ? 6.729 -12.020 -11.117 1.00 90.19 79 ARG A O 1
ATOM 688 N N . LEU A 1 80 ? 8.447 -10.779 -11.876 1.00 94.94 80 LEU A N 1
ATOM 689 C CA . LEU A 1 80 ? 7.996 -9.514 -11.301 1.00 94.94 80 LEU A CA 1
ATOM 690 C C . LEU A 1 80 ? 6.740 -9.013 -12.050 1.00 94.94 80 LEU A C 1
ATOM 692 O O . LEU A 1 80 ? 6.786 -8.889 -13.280 1.00 94.94 80 LEU A O 1
ATOM 696 N N . PRO A 1 81 ? 5.613 -8.729 -11.367 1.00 95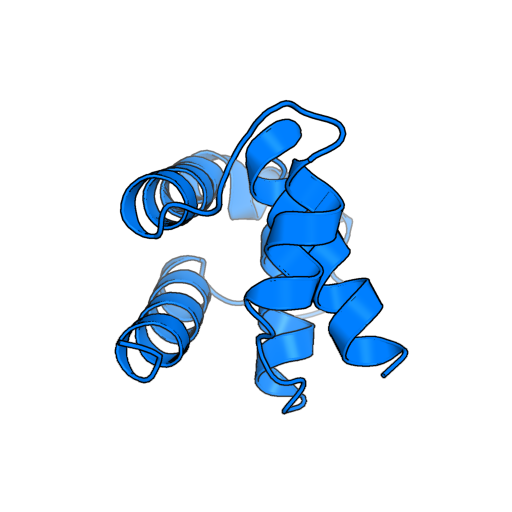.88 81 PRO A N 1
ATOM 697 C CA . PRO A 1 81 ? 4.463 -8.109 -12.008 1.00 95.88 81 PRO A CA 1
ATOM 698 C C . PRO A 1 81 ? 4.800 -6.689 -12.466 1.00 95.88 81 PRO A C 1
ATOM 700 O O . PRO A 1 81 ? 5.565 -5.963 -11.825 1.00 95.88 81 PRO A O 1
ATOM 703 N N . ARG A 1 82 ? 4.173 -6.278 -13.571 1.00 97.00 82 ARG A N 1
ATOM 704 C CA . ARG A 1 82 ? 4.228 -4.891 -14.035 1.00 97.00 82 ARG A CA 1
ATOM 705 C C . ARG A 1 82 ? 3.641 -3.966 -12.973 1.00 97.00 82 ARG A C 1
ATOM 707 O O . ARG A 1 82 ? 2.586 -4.275 -12.415 1.00 97.00 82 ARG A O 1
ATOM 714 N N . PHE A 1 83 ? 4.291 -2.827 -12.750 1.00 97.88 83 PHE A N 1
ATOM 715 C CA . PHE A 1 83 ? 3.851 -1.838 -11.770 1.00 97.88 83 PHE A CA 1
ATOM 716 C C . PHE A 1 83 ? 2.392 -1.416 -11.984 1.00 97.88 83 PHE A C 1
ATOM 718 O O . PHE A 1 83 ? 1.629 -1.338 -11.026 1.00 97.88 83 PHE A O 1
ATOM 725 N N . GLU A 1 84 ? 1.966 -1.220 -13.236 1.00 97.69 84 GLU A N 1
ATOM 726 C CA . GLU A 1 84 ? 0.601 -0.773 -13.536 1.00 97.69 84 GLU A CA 1
ATOM 727 C C . GLU A 1 84 ? -0.464 -1.763 -13.050 1.00 97.69 84 GLU A C 1
ATOM 729 O O . GLU A 1 84 ? -1.531 -1.348 -12.600 1.00 97.69 84 GLU A O 1
ATOM 734 N N . LEU A 1 85 ? -0.179 -3.069 -13.109 1.00 97.56 85 LEU A N 1
ATOM 735 C CA . LEU A 1 85 ? -1.088 -4.099 -12.607 1.00 97.56 85 LEU A CA 1
ATOM 736 C C . LEU A 1 85 ? -1.229 -3.979 -11.091 1.00 97.56 85 LEU A C 1
ATOM 738 O O . LEU A 1 85 ? -2.344 -3.927 -10.581 1.00 97.56 85 LEU A O 1
ATOM 742 N N . VAL A 1 86 ? -0.102 -3.873 -10.386 1.00 97.94 86 VAL A N 1
ATOM 743 C CA . VAL A 1 86 ? -0.077 -3.711 -8.928 1.00 97.94 86 VAL A CA 1
ATOM 744 C C . VAL A 1 86 ? -0.814 -2.441 -8.504 1.00 97.94 86 VAL A C 1
ATOM 746 O O . VAL A 1 86 ? -1.677 -2.489 -7.630 1.00 97.94 86 VAL A O 1
ATOM 749 N N . TYR A 1 87 ? -0.520 -1.316 -9.154 1.00 97.94 87 TYR A N 1
ATOM 750 C CA . TYR A 1 87 ? -1.159 -0.033 -8.880 1.00 97.94 87 TYR A CA 1
ATOM 751 C C . TYR A 1 87 ? -2.682 -0.106 -9.048 1.00 97.94 87 TYR A C 1
ATOM 753 O O . TYR A 1 87 ? -3.427 0.369 -8.190 1.00 97.94 87 TYR A O 1
ATOM 761 N N . ASN A 1 88 ? -3.153 -0.721 -10.136 1.00 97.06 88 ASN A N 1
ATOM 762 C CA . ASN A 1 88 ? -4.580 -0.851 -10.414 1.00 97.06 88 ASN A CA 1
ATOM 763 C C . ASN A 1 88 ? -5.283 -1.810 -9.448 1.00 97.06 88 ASN A C 1
ATOM 765 O O . ASN A 1 88 ? -6.382 -1.489 -8.999 1.00 97.06 88 ASN A O 1
ATOM 769 N N . ASP A 1 89 ? -4.648 -2.926 -9.082 1.00 96.25 89 ASP A N 1
ATOM 770 C CA . ASP A 1 89 ? -5.178 -3.862 -8.085 1.00 96.25 89 ASP A CA 1
ATOM 771 C C . ASP A 1 89 ? -5.363 -3.166 -6.725 1.00 96.25 89 ASP A C 1
ATOM 773 O O . ASP A 1 89 ? -6.435 -3.247 -6.127 1.00 96.25 89 ASP A O 1
ATOM 777 N N . VAL A 1 90 ? -4.354 -2.421 -6.252 1.00 96.19 90 VAL A N 1
ATOM 778 C CA . VAL A 1 90 ? -4.461 -1.669 -4.986 1.00 96.19 90 VAL A CA 1
ATOM 779 C C . VAL A 1 90 ? -5.535 -0.585 -5.086 1.00 96.19 90 VAL A C 1
ATOM 781 O O . VAL A 1 90 ? -6.354 -0.431 -4.180 1.00 96.19 90 VAL A O 1
ATOM 784 N N . LYS A 1 91 ? -5.582 0.147 -6.206 1.00 95.50 91 LYS A N 1
ATOM 785 C CA . LYS A 1 91 ? -6.597 1.180 -6.443 1.00 95.50 91 LYS A CA 1
ATOM 786 C C . LYS A 1 91 ? -8.015 0.611 -6.421 1.00 95.50 91 LYS A C 1
ATOM 788 O O . LYS A 1 91 ? -8.912 1.301 -5.944 1.00 95.50 91 LYS A O 1
ATOM 793 N N . ALA A 1 92 ? -8.224 -0.593 -6.953 1.00 93.62 92 ALA A N 1
ATOM 794 C CA . ALA A 1 92 ? -9.522 -1.260 -6.950 1.00 93.62 92 ALA A CA 1
ATOM 795 C C . ALA A 1 92 ? -9.975 -1.568 -5.519 1.00 93.62 92 ALA A C 1
ATOM 797 O O . ALA A 1 92 ? -11.044 -1.115 -5.130 1.00 93.62 92 ALA A O 1
ATOM 798 N N . VAL A 1 93 ? -9.114 -2.186 -4.701 1.00 90.31 93 VAL A N 1
ATOM 799 C CA . VAL A 1 93 ? -9.436 -2.464 -3.290 1.00 90.31 93 VAL A CA 1
ATOM 800 C C . VAL A 1 93 ? -9.823 -1.189 -2.537 1.00 90.31 93 VAL A C 1
ATOM 802 O O . VAL A 1 93 ? -10.801 -1.177 -1.801 1.00 90.31 93 VAL A O 1
ATOM 805 N N . LEU A 1 94 ? -9.093 -0.088 -2.737 1.00 86.88 94 LEU A N 1
ATOM 806 C CA . LEU A 1 94 ? -9.387 1.173 -2.047 1.00 86.88 94 LEU A CA 1
ATOM 807 C C . LEU A 1 94 ? -10.620 1.914 -2.582 1.00 86.88 94 LEU A C 1
ATOM 809 O O . LEU A 1 94 ? -11.066 2.874 -1.953 1.00 86.88 94 LEU A O 1
ATOM 813 N N . LYS A 1 95 ? -11.134 1.566 -3.766 1.00 84.19 95 LYS A N 1
ATOM 814 C CA . LYS A 1 95 ? -12.414 2.104 -4.253 1.00 84.19 95 LYS A CA 1
ATOM 815 C C . LYS A 1 95 ? -13.590 1.490 -3.508 1.00 84.19 95 LYS A C 1
ATOM 817 O O . LYS A 1 95 ? -14.524 2.220 -3.236 1.00 84.19 95 LYS A O 1
ATOM 822 N N . ASP A 1 96 ? -13.494 0.220 -3.136 1.00 73.44 96 ASP A N 1
ATOM 823 C CA 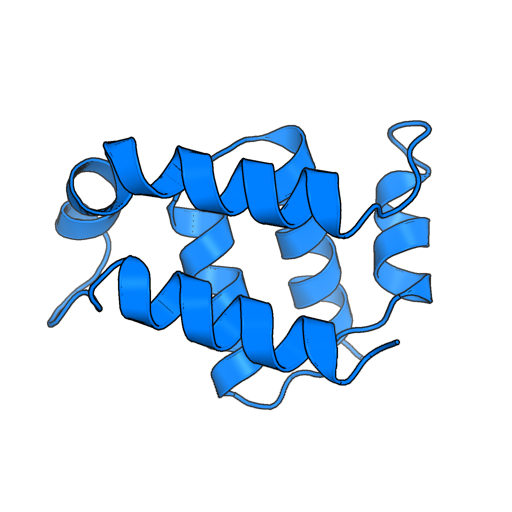. ASP A 1 96 ? -14.584 -0.511 -2.482 1.00 73.44 96 ASP A CA 1
ATOM 824 C C . ASP A 1 96 ? -14.694 -0.214 -0.971 1.00 73.44 96 ASP A C 1
ATOM 826 O O . ASP A 1 96 ? -15.576 -0.737 -0.296 1.00 73.44 96 ASP A O 1
ATOM 830 N N . LEU A 1 97 ? -13.787 0.608 -0.429 1.00 67.19 97 LEU A N 1
ATOM 831 C CA . LEU A 1 97 ? -13.718 0.966 0.993 1.00 67.19 97 LEU A CA 1
ATOM 832 C C . LEU A 1 97 ? -14.391 2.310 1.338 1.00 67.19 97 LEU A C 1
ATOM 834 O O . LEU A 1 97 ? -14.374 2.681 2.510 1.00 67.19 97 LEU A O 1
ATOM 838 N N . ILE A 1 98 ? -14.933 3.048 0.355 1.00 52.00 98 ILE A N 1
ATOM 839 C CA . ILE A 1 98 ? -15.584 4.364 0.539 1.00 52.00 98 ILE A CA 1
ATOM 840 C C . ILE A 1 98 ? -16.902 4.412 -0.230 1.00 52.00 98 ILE A C 1
ATOM 842 O O . ILE A 1 98 ? -16.863 4.110 -1.444 1.00 52.00 98 ILE A O 1
#